Protein AF-A0A940HIG6-F1 (afdb_monomer_lite)

Radius of gyration: 14.06 Å; chains: 1; bounding box: 34×21×38 Å

Sequence (72 aa):
IDIIKRVSEAVTIPVIASGGAAKIEDFKEAVIEGKASAVAAGSMFIFQRPHNAVLISYPDSEELKSKLYSFL

Foldseek 3Di:
DVVLQVVLVVDPDAAEAEDDDQDLLVQVCCCPVSVHPYYDYDVNQFDDDDDDDTDGHDDDPVVNCCNRPVVD

Secondary structure (DSSP, 8-state):
-HHHHHHHHH-SS--EEES---SHHHHHHHHHTT--SEEE-SGGGEE--TTS--EE-PPPHHHHHHHHHTT-

Structure (mmCIF, N/CA/C/O backbone):
data_AF-A0A940HIG6-F1
#
_entry.id   AF-A0A940HIG6-F1
#
loop_
_atom_site.group_PDB
_atom_site.id
_atom_site.type_symbol
_atom_site.label_atom_id
_atom_site.label_alt_id
_atom_site.label_comp_id
_atom_site.label_asym_id
_atom_site.label_entity_id
_atom_site.label_seq_id
_atom_site.pdbx_PDB_ins_code
_atom_site.Cartn_x
_atom_site.Cartn_y
_atom_site.Cartn_z
_atom_site.occupanc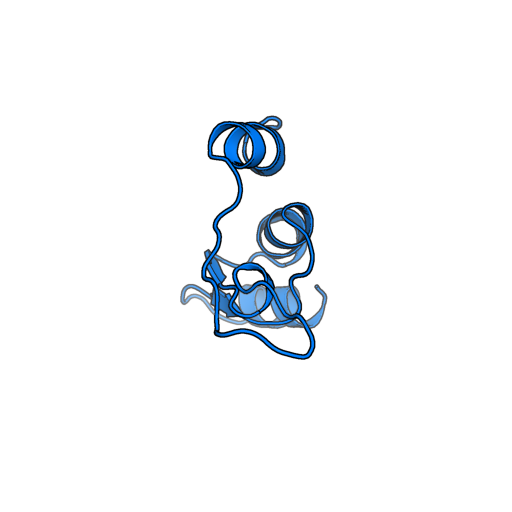y
_atom_site.B_iso_or_equiv
_atom_site.auth_seq_id
_atom_site.auth_comp_id
_atom_site.auth_asym_id
_atom_site.auth_atom_id
_atom_site.pdbx_PDB_model_num
ATOM 1 N N . ILE A 1 1 ? -8.355 5.740 -6.126 1.00 96.62 1 ILE A N 1
ATOM 2 C CA . ILE A 1 1 ? -8.472 5.980 -4.666 1.00 96.62 1 ILE A CA 1
ATOM 3 C C . ILE A 1 1 ? -9.886 5.734 -4.137 1.00 96.62 1 ILE A C 1
ATOM 5 O O . ILE A 1 1 ? -10.021 4.895 -3.259 1.00 96.62 1 ILE A O 1
ATOM 9 N N . ASP A 1 2 ? -10.932 6.365 -4.688 1.00 97.81 2 ASP A N 1
ATOM 10 C CA . ASP A 1 2 ? -12.319 6.248 -4.181 1.00 97.81 2 ASP A CA 1
ATOM 11 C C . ASP A 1 2 ? -12.790 4.807 -3.891 1.00 97.81 2 ASP A C 1
ATOM 13 O O . ASP A 1 2 ? -13.184 4.491 -2.770 1.00 97.81 2 ASP A O 1
ATOM 17 N N . ILE A 1 3 ? -12.666 3.902 -4.871 1.00 97.81 3 ILE A N 1
ATOM 18 C CA . ILE A 1 3 ? -13.091 2.502 -4.710 1.00 97.81 3 ILE A CA 1
ATOM 19 C C . ILE A 1 3 ? -12.341 1.779 -3.585 1.00 97.81 3 ILE A C 1
ATOM 21 O O . ILE A 1 3 ? -12.947 1.021 -2.833 1.00 97.81 3 ILE A O 1
ATOM 25 N N . ILE A 1 4 ? -11.041 2.049 -3.444 1.00 98.38 4 ILE A N 1
ATOM 26 C CA . ILE A 1 4 ? -10.192 1.440 -2.417 1.00 98.38 4 ILE A CA 1
ATOM 27 C C . ILE A 1 4 ? -10.712 1.864 -1.045 1.00 98.38 4 ILE A C 1
ATOM 29 O O . ILE A 1 4 ? -10.968 1.012 -0.204 1.00 98.38 4 ILE A O 1
ATOM 33 N N . LYS A 1 5 ? -10.965 3.164 -0.859 1.00 98.62 5 LYS A N 1
ATOM 34 C CA . LYS A 1 5 ? -11.488 3.711 0.395 1.00 98.62 5 LYS A CA 1
ATOM 35 C C . LYS A 1 5 ? -12.830 3.098 0.773 1.00 98.62 5 LYS A C 1
ATOM 37 O O . LYS A 1 5 ? -12.988 2.615 1.889 1.00 98.62 5 LYS A O 1
ATOM 42 N N . ARG A 1 6 ? -13.778 3.074 -0.168 1.00 98.69 6 ARG A N 1
ATOM 43 C CA . ARG A 1 6 ? -15.131 2.547 0.071 1.00 98.69 6 ARG A CA 1
ATOM 44 C C . ARG A 1 6 ? -15.117 1.076 0.471 1.00 98.69 6 ARG A C 1
ATOM 46 O O . ARG A 1 6 ? -15.867 0.692 1.358 1.00 98.69 6 ARG A O 1
ATOM 53 N N . VAL A 1 7 ? -14.278 0.263 -0.171 1.00 98.38 7 VAL A N 1
ATOM 54 C CA . VAL A 1 7 ? -14.148 -1.160 0.169 1.00 98.38 7 VAL A CA 1
ATOM 55 C C . VAL A 1 7 ? -13.454 -1.326 1.519 1.00 98.38 7 VAL A C 1
ATOM 57 O O . VAL A 1 7 ? -13.991 -2.022 2.373 1.00 98.38 7 VAL A O 1
ATOM 60 N N . SER A 1 8 ? -12.324 -0.648 1.742 1.00 98.50 8 SER A N 1
ATOM 61 C CA . SER A 1 8 ? -11.562 -0.725 2.997 1.00 98.50 8 SER A CA 1
ATOM 62 C C . SER A 1 8 ? -12.368 -0.275 4.219 1.00 98.50 8 SER A C 1
ATOM 64 O O . SER A 1 8 ? -12.207 -0.840 5.292 1.00 98.50 8 SER A O 1
ATOM 66 N N . GLU A 1 9 ? -13.249 0.719 4.083 1.00 98.31 9 GLU A N 1
ATOM 67 C CA . GLU A 1 9 ? -14.128 1.170 5.175 1.00 98.31 9 GLU A CA 1
ATOM 68 C C . GLU A 1 9 ? -15.338 0.249 5.400 1.00 98.31 9 GLU A C 1
ATOM 70 O O . GLU A 1 9 ? -15.914 0.254 6.486 1.00 98.31 9 GLU A O 1
ATOM 75 N N . ALA A 1 10 ? -15.736 -0.537 4.395 1.00 98.69 10 ALA A N 1
ATOM 76 C CA . ALA A 1 10 ? -16.907 -1.410 4.468 1.00 98.69 10 ALA A CA 1
ATOM 77 C C . ALA A 1 10 ? -16.617 -2.786 5.089 1.00 98.69 10 ALA A C 1
ATOM 79 O O . ALA A 1 10 ? -17.555 -3.490 5.466 1.00 98.69 10 ALA A O 1
ATOM 80 N N . VAL A 1 11 ? -15.348 -3.192 5.181 1.00 98.44 11 VAL A N 1
ATOM 81 C CA . VAL A 1 11 ? -14.951 -4.515 5.679 1.00 98.44 11 VAL A CA 1
ATOM 82 C C . VAL A 1 11 ? -13.967 -4.407 6.837 1.00 98.44 11 VAL A C 1
ATOM 84 O O . VAL A 1 11 ? -13.178 -3.476 6.926 1.00 98.44 11 VAL A O 1
ATOM 87 N N . THR A 1 12 ? -13.997 -5.391 7.733 1.00 98.12 12 THR A N 1
ATOM 88 C CA . THR A 1 12 ? -13.059 -5.484 8.865 1.00 98.12 12 THR A CA 1
ATOM 89 C C . THR A 1 12 ? -11.818 -6.316 8.547 1.00 98.12 12 THR A C 1
ATOM 91 O O . THR A 1 12 ? -10.862 -6.315 9.322 1.00 98.12 12 THR A O 1
ATOM 94 N N . ILE A 1 13 ? -11.827 -7.044 7.427 1.00 98.50 13 ILE A N 1
ATOM 95 C CA . ILE A 1 13 ? -10.682 -7.830 6.964 1.00 98.50 13 ILE A CA 1
ATOM 96 C C . ILE A 1 13 ? -9.675 -6.940 6.218 1.00 98.50 13 ILE A C 1
ATOM 98 O O . ILE A 1 13 ? -10.086 -5.969 5.583 1.00 98.50 13 ILE A O 1
ATOM 102 N N . PRO A 1 14 ? -8.370 -7.267 6.240 1.00 98.50 14 PRO A N 1
ATOM 103 C CA . PRO A 1 14 ? -7.370 -6.506 5.500 1.00 98.50 14 PRO A CA 1
ATOM 104 C C . PRO A 1 14 ? -7.649 -6.471 3.993 1.00 98.50 14 PRO A C 1
ATOM 106 O O . PRO A 1 14 ? -7.950 -7.499 3.384 1.00 98.50 14 PRO A O 1
ATOM 109 N N . VAL A 1 15 ? -7.489 -5.295 3.383 1.00 98.44 15 VAL A N 1
ATOM 110 C CA . VAL A 1 15 ? -7.693 -5.078 1.942 1.00 98.44 15 VAL A CA 1
ATOM 111 C C . VAL A 1 15 ? -6.357 -4.787 1.268 1.00 98.44 15 VAL A C 1
ATOM 113 O O . VAL A 1 15 ? -5.610 -3.912 1.706 1.00 98.44 15 VAL A O 1
ATOM 116 N N . ILE A 1 16 ? -6.067 -5.503 0.178 1.00 98.38 16 ILE A N 1
ATOM 117 C CA . ILE A 1 16 ? -4.897 -5.256 -0.673 1.00 98.38 16 ILE A CA 1
ATOM 118 C C . ILE A 1 16 ? -5.358 -4.517 -1.929 1.00 98.38 16 ILE A C 1
ATOM 120 O O . ILE A 1 16 ? -6.144 -5.051 -2.712 1.00 98.38 16 ILE A O 1
ATOM 124 N N . ALA A 1 17 ? -4.850 -3.306 -2.151 1.00 97.75 17 ALA A N 1
ATOM 125 C CA . ALA A 1 17 ? -5.058 -2.597 -3.408 1.00 97.75 17 ALA A CA 1
ATOM 126 C C . ALA A 1 17 ? -4.122 -3.165 -4.488 1.00 97.75 17 ALA A C 1
ATOM 128 O O . ALA A 1 17 ? -2.903 -3.159 -4.322 1.00 97.75 17 ALA A O 1
ATOM 129 N N . SER A 1 18 ? -4.679 -3.653 -5.599 1.00 95.88 18 SER A N 1
ATOM 130 C CA . SER A 1 18 ? -3.905 -4.236 -6.698 1.00 95.88 18 SER A CA 1
ATOM 131 C C . SER A 1 18 ? -4.362 -3.690 -8.049 1.00 95.88 18 SER A C 1
ATOM 133 O O . SER A 1 18 ? -5.532 -3.808 -8.407 1.00 95.88 18 SER A O 1
ATOM 135 N N . GLY A 1 19 ? -3.421 -3.109 -8.798 1.00 91.25 19 GLY A N 1
ATOM 136 C CA . GLY A 1 19 ? -3.652 -2.559 -10.137 1.00 91.25 19 GLY A CA 1
ATOM 137 C C . GLY A 1 19 ? -3.709 -1.028 -10.189 1.00 91.25 19 GLY A C 1
ATOM 138 O O . GLY A 1 19 ? -4.194 -0.370 -9.274 1.00 91.25 19 GLY A O 1
ATOM 139 N N . GLY A 1 20 ? -3.200 -0.464 -11.289 1.00 90.38 20 GLY A N 1
ATOM 140 C CA . GLY A 1 20 ? -3.244 0.977 -11.574 1.00 90.38 20 GLY A CA 1
ATOM 141 C C . GLY A 1 20 ? -2.052 1.806 -11.079 1.00 90.38 20 GLY A C 1
ATOM 142 O O . GLY A 1 20 ? -2.012 2.993 -11.376 1.00 90.38 20 GLY A O 1
ATOM 143 N N . ALA A 1 21 ? -1.081 1.211 -10.377 1.00 93.56 21 ALA A N 1
ATOM 144 C CA . ALA A 1 21 ? 0.120 1.921 -9.930 1.00 93.56 21 ALA A CA 1
ATOM 145 C C . ALA A 1 21 ? 1.109 2.177 -11.084 1.00 93.56 21 ALA A C 1
ATOM 147 O O . ALA A 1 21 ? 1.482 1.249 -11.807 1.00 93.56 21 ALA A O 1
ATOM 148 N N . ALA A 1 22 ? 1.551 3.426 -11.217 1.00 90.31 22 ALA A N 1
ATOM 149 C CA . ALA A 1 22 ? 2.533 3.907 -12.185 1.00 90.31 22 ALA A CA 1
ATOM 150 C C . ALA A 1 22 ? 3.801 4.474 -11.518 1.00 90.31 22 ALA A C 1
ATOM 152 O O . ALA A 1 22 ? 4.871 4.449 -12.125 1.00 90.31 22 ALA A O 1
ATOM 153 N N . LYS A 1 23 ? 3.697 4.973 -10.282 1.00 91.56 23 LYS A N 1
ATOM 154 C CA . LYS A 1 23 ? 4.802 5.550 -9.498 1.00 91.56 23 LYS A CA 1
ATOM 155 C C . LYS A 1 23 ? 4.703 5.147 -8.021 1.00 91.56 23 LYS A C 1
ATOM 157 O O . LYS A 1 23 ? 3.646 4.740 -7.548 1.00 91.56 23 LYS A O 1
ATOM 162 N N . ILE A 1 24 ? 5.807 5.268 -7.278 1.00 91.62 24 ILE A N 1
ATOM 163 C CA . ILE A 1 24 ? 5.887 4.864 -5.858 1.00 91.62 24 ILE A CA 1
ATOM 164 C C . ILE A 1 24 ? 4.875 5.638 -4.998 1.00 91.62 24 ILE A C 1
ATOM 166 O O . ILE A 1 24 ? 4.317 5.097 -4.047 1.00 91.62 24 ILE A O 1
ATOM 170 N N . GLU A 1 25 ? 4.592 6.889 -5.350 1.00 92.69 25 GLU A N 1
ATOM 171 C CA . GLU A 1 25 ? 3.636 7.745 -4.648 1.00 92.69 25 GLU A CA 1
ATOM 172 C C . GLU A 1 25 ? 2.199 7.194 -4.704 1.00 92.69 25 GLU A C 1
ATOM 174 O O . GLU A 1 25 ? 1.442 7.389 -3.754 1.00 92.69 25 GLU A O 1
ATOM 179 N N . ASP A 1 26 ? 1.842 6.422 -5.738 1.00 94.56 26 ASP A N 1
ATOM 180 C CA . ASP A 1 26 ? 0.512 5.804 -5.847 1.00 94.56 26 ASP A CA 1
ATOM 181 C C . ASP A 1 26 ? 0.282 4.775 -4.726 1.00 94.56 26 ASP A C 1
ATOM 183 O O . ASP A 1 26 ? -0.845 4.573 -4.267 1.00 94.56 26 ASP A O 1
ATOM 187 N N . PHE A 1 27 ? 1.356 4.142 -4.233 1.00 9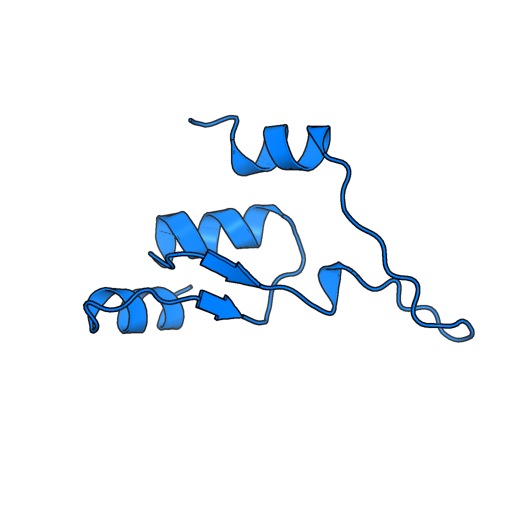4.25 27 PHE A N 1
ATOM 188 C CA . PHE A 1 27 ? 1.287 3.240 -3.082 1.00 94.25 27 PHE A CA 1
ATOM 189 C C . PHE A 1 27 ? 0.902 3.989 -1.812 1.00 94.25 27 PHE A C 1
ATOM 191 O O . PHE A 1 27 ? 0.067 3.520 -1.039 1.00 94.25 27 PHE A O 1
ATOM 198 N N . LYS A 1 28 ? 1.487 5.174 -1.617 1.00 93.19 28 LYS A N 1
ATOM 199 C CA . LYS A 1 28 ? 1.178 6.037 -0.480 1.00 93.19 28 LYS A CA 1
ATOM 200 C C . LYS A 1 28 ? -0.281 6.477 -0.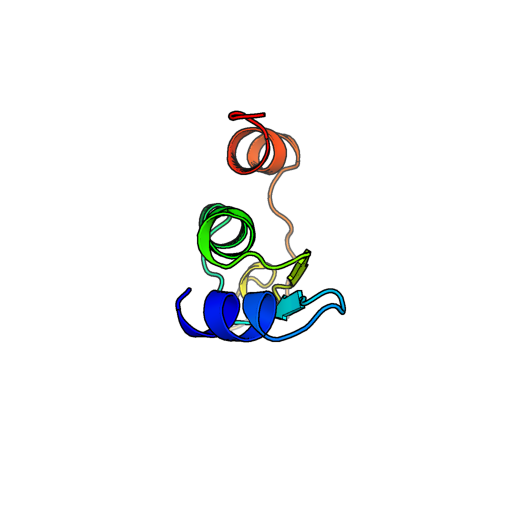524 1.00 93.19 28 LYS A C 1
ATOM 202 O O . LYS A 1 28 ? -0.968 6.358 0.484 1.00 93.19 28 LYS A O 1
ATOM 207 N N . GLU A 1 29 ? -0.765 6.944 -1.672 1.00 95.12 29 GLU A N 1
ATOM 208 C CA . GLU A 1 29 ? -2.165 7.361 -1.824 1.00 95.12 29 GLU A CA 1
ATOM 209 C C . GLU A 1 29 ? -3.131 6.197 -1.538 1.00 95.12 29 GLU A C 1
ATOM 211 O O . GLU A 1 29 ? -4.106 6.358 -0.801 1.00 95.12 29 GLU A O 1
ATOM 216 N N . ALA A 1 30 ? -2.838 4.992 -2.039 1.00 96.94 30 ALA A N 1
ATOM 217 C CA . ALA A 1 30 ? -3.668 3.811 -1.800 1.00 96.94 30 ALA A CA 1
ATOM 218 C C . ALA A 1 30 ? -3.757 3.415 -0.312 1.00 96.94 30 ALA A C 1
ATOM 220 O O . ALA A 1 30 ? -4.829 3.011 0.145 1.00 96.94 30 ALA A O 1
ATOM 221 N N . VAL A 1 31 ? -2.666 3.549 0.447 1.00 95.81 31 VAL A N 1
ATOM 222 C CA . VAL A 1 31 ? -2.630 3.215 1.882 1.00 95.81 31 VAL A CA 1
ATOM 223 C C . VAL A 1 31 ? -3.207 4.343 2.739 1.00 95.81 31 VAL A C 1
ATOM 225 O O . VAL A 1 31 ? -4.073 4.097 3.573 1.00 95.81 31 VAL A O 1
ATOM 228 N N . ILE A 1 32 ? -2.766 5.586 2.532 1.00 95.06 32 ILE A N 1
ATOM 229 C CA . ILE A 1 32 ? -3.132 6.725 3.384 1.00 95.06 32 ILE A CA 1
ATOM 230 C C . ILE A 1 32 ? -4.551 7.213 3.082 1.00 95.06 32 ILE A C 1
ATOM 232 O O . ILE A 1 32 ? -5.378 7.318 3.986 1.00 95.06 32 ILE A O 1
ATOM 236 N N . GLU A 1 33 ? -4.858 7.495 1.815 1.00 96.50 33 GLU A N 1
ATOM 237 C CA . GLU A 1 33 ? -6.173 8.016 1.424 1.00 96.50 33 GLU A CA 1
ATOM 238 C C . GLU A 1 33 ? -7.174 6.888 1.168 1.00 96.50 33 GLU A C 1
ATOM 240 O O . GLU A 1 33 ? -8.342 6.975 1.558 1.00 96.50 33 GLU A O 1
ATOM 245 N N . GLY A 1 34 ? -6.711 5.813 0.522 1.00 97.50 34 GLY A N 1
ATOM 246 C CA . GLY A 1 34 ? -7.509 4.629 0.207 1.00 97.50 34 GLY A CA 1
ATOM 247 C C . GLY A 1 34 ? -7.719 3.672 1.383 1.00 97.50 34 GLY A C 1
ATOM 248 O O . GLY A 1 34 ? -8.549 2.771 1.276 1.00 97.50 34 GLY A O 1
ATOM 249 N N . LYS A 1 35 ? -7.003 3.849 2.502 1.00 97.81 35 LYS A N 1
ATOM 250 C CA . LYS A 1 35 ? -7.070 2.985 3.696 1.00 97.81 35 LYS A CA 1
ATOM 251 C C . LYS A 1 35 ? -6.778 1.501 3.428 1.00 97.81 35 LYS A C 1
ATOM 253 O O . LYS A 1 35 ? -7.169 0.648 4.223 1.00 97.81 35 LYS A O 1
ATOM 258 N N . ALA A 1 36 ? -6.102 1.179 2.324 1.00 98.25 36 ALA A N 1
ATOM 259 C CA . ALA A 1 36 ? -5.685 -0.191 2.057 1.00 98.25 36 ALA A CA 1
ATOM 260 C C . ALA A 1 36 ? -4.671 -0.651 3.111 1.00 98.25 36 ALA A C 1
ATOM 262 O O . ALA A 1 36 ? -3.795 0.106 3.524 1.00 98.25 36 ALA A O 1
ATOM 263 N N . SER A 1 37 ? -4.754 -1.917 3.511 1.00 98.12 37 SER A N 1
ATOM 264 C CA . SER A 1 37 ? -3.795 -2.525 4.436 1.00 98.12 37 SER A CA 1
ATOM 265 C C . SER A 1 37 ? -2.456 -2.826 3.761 1.00 98.12 37 SER A C 1
ATOM 267 O O . SER A 1 37 ? -1.422 -2.834 4.422 1.00 98.12 37 SER A O 1
ATOM 269 N N . ALA A 1 38 ? -2.472 -3.086 2.451 1.00 97.25 38 ALA A N 1
ATOM 270 C CA . ALA A 1 38 ? -1.277 -3.270 1.637 1.00 97.25 38 ALA A CA 1
ATOM 271 C C . ALA A 1 38 ? -1.544 -2.927 0.164 1.00 97.25 38 ALA A C 1
ATOM 273 O O . ALA A 1 38 ? -2.688 -2.735 -0.258 1.00 97.25 38 ALA A O 1
ATOM 274 N N . VAL A 1 39 ? -0.474 -2.890 -0.629 1.00 96.25 39 VAL A N 1
ATOM 275 C CA . VAL A 1 39 ? -0.511 -2.642 -2.074 1.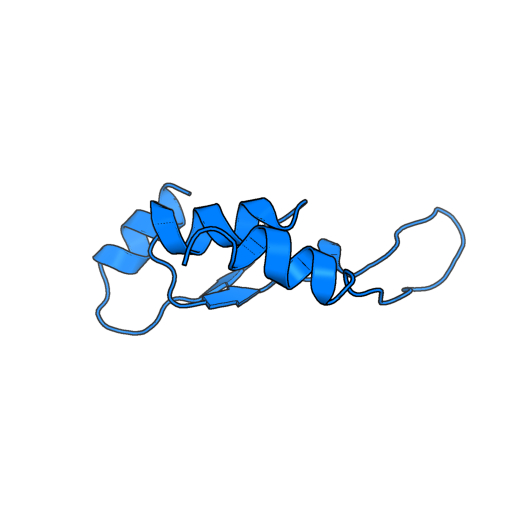00 96.25 39 VAL A CA 1
ATOM 276 C C . VAL A 1 39 ? 0.234 -3.735 -2.834 1.00 96.25 39 VAL A C 1
ATOM 278 O O . VAL A 1 39 ? 1.190 -4.317 -2.325 1.00 96.25 39 VAL A O 1
ATOM 281 N N . ALA A 1 40 ? -0.187 -3.990 -4.069 1.00 94.75 40 ALA A N 1
ATOM 282 C CA . ALA A 1 40 ? 0.498 -4.869 -5.006 1.00 94.75 40 ALA A CA 1
ATOM 283 C C . ALA A 1 40 ? 0.583 -4.216 -6.393 1.00 94.75 40 ALA A C 1
ATOM 285 O O . ALA A 1 40 ? -0.389 -3.638 -6.885 1.00 94.75 40 ALA A O 1
ATOM 286 N N . ALA A 1 41 ? 1.733 -4.362 -7.049 1.00 92.31 41 ALA A N 1
ATOM 287 C CA . ALA A 1 41 ? 1.960 -3.901 -8.415 1.00 92.31 41 ALA A CA 1
ATOM 288 C C . ALA A 1 41 ? 2.624 -4.996 -9.255 1.00 92.31 41 ALA A C 1
ATOM 290 O O . ALA A 1 41 ? 3.374 -5.818 -8.737 1.00 92.31 41 ALA A O 1
ATOM 291 N N . GLY A 1 42 ? 2.317 -5.005 -10.553 1.00 89.94 42 GLY A N 1
ATOM 292 C CA . GLY A 1 42 ? 2.888 -5.944 -11.522 1.00 89.94 42 GLY A CA 1
ATOM 293 C C . GLY A 1 42 ? 3.637 -5.203 -12.620 1.00 89.94 42 GLY A C 1
ATOM 294 O O . GLY A 1 42 ? 4.862 -5.190 -12.636 1.00 89.94 42 GLY A O 1
ATOM 295 N N . SER A 1 43 ? 2.898 -4.523 -13.500 1.00 87.25 43 SER A N 1
ATOM 296 C CA . SER A 1 43 ? 3.451 -3.793 -14.652 1.00 87.25 43 SER A CA 1
ATOM 297 C C . SER A 1 43 ? 4.489 -2.732 -14.281 1.00 87.25 43 SER A C 1
ATOM 299 O O . SER A 1 43 ? 5.413 -2.509 -15.050 1.00 87.25 43 SER A O 1
ATOM 301 N N . MET A 1 44 ? 4.383 -2.120 -13.099 1.00 88.06 44 MET A N 1
ATOM 302 C CA . MET A 1 44 ? 5.364 -1.150 -12.597 1.00 88.06 44 MET A CA 1
ATOM 303 C C . MET A 1 44 ? 6.768 -1.752 -12.412 1.00 88.06 44 MET A C 1
ATOM 305 O O . MET A 1 44 ? 7.758 -1.039 -12.533 1.00 88.06 44 MET A O 1
ATOM 309 N N . PHE A 1 45 ? 6.868 -3.058 -12.147 1.00 87.50 45 PHE A N 1
ATOM 310 C CA . PHE A 1 45 ? 8.147 -3.755 -11.987 1.00 87.50 45 PHE A CA 1
ATOM 311 C C . PHE A 1 45 ? 8.679 -4.338 -13.299 1.00 87.50 45 PHE A C 1
ATOM 313 O O . PHE A 1 45 ? 9.682 -5.046 -13.285 1.00 87.50 45 PHE A O 1
ATOM 320 N N . ILE A 1 46 ? 8.009 -4.097 -14.429 1.00 84.88 46 ILE A N 1
ATOM 321 C CA . ILE A 1 46 ? 8.354 -4.706 -15.713 1.00 84.88 46 ILE A CA 1
ATOM 322 C C . ILE A 1 46 ? 8.776 -3.620 -16.697 1.00 84.88 46 ILE A C 1
ATOM 324 O O . ILE A 1 46 ? 8.000 -2.730 -17.041 1.00 84.88 46 ILE A O 1
ATOM 328 N N . PHE A 1 47 ? 9.989 -3.736 -17.232 1.00 74.81 47 PHE A N 1
ATOM 329 C CA . PHE A 1 47 ? 10.430 -2.873 -18.322 1.00 74.81 47 PHE A CA 1
ATOM 330 C C . PHE A 1 47 ? 9.836 -3.350 -19.658 1.00 74.81 47 PHE A C 1
ATOM 332 O O . PHE A 1 47 ? 10.222 -4.397 -20.176 1.00 74.81 47 PHE A O 1
ATOM 339 N N . GLN A 1 48 ? 8.902 -2.589 -20.239 1.00 65.31 48 GLN A N 1
ATOM 340 C CA . GLN A 1 48 ? 8.315 -2.890 -21.553 1.00 65.31 48 GLN A CA 1
ATOM 341 C C . GLN A 1 48 ? 9.032 -2.122 -22.672 1.00 65.31 48 GLN A C 1
ATOM 343 O O . GLN A 1 48 ? 8.913 -0.902 -22.777 1.00 65.31 48 GLN A O 1
ATOM 348 N N . ARG A 1 49 ? 9.757 -2.838 -23.546 1.00 66.75 49 ARG A N 1
ATOM 349 C CA . ARG A 1 49 ? 10.276 -2.310 -24.824 1.00 66.75 49 ARG A CA 1
ATOM 350 C C . ARG A 1 49 ? 9.882 -3.211 -25.998 1.00 66.75 49 ARG A C 1
ATOM 352 O O . ARG A 1 49 ? 9.670 -4.399 -25.782 1.00 66.75 49 ARG A O 1
ATOM 359 N N . PRO A 1 50 ? 9.829 -2.681 -27.237 1.00 65.25 50 PRO A N 1
ATOM 360 C CA . PRO A 1 50 ? 9.205 -3.358 -28.381 1.00 65.25 50 PRO A CA 1
ATOM 361 C C . PRO A 1 50 ? 9.771 -4.738 -28.759 1.00 65.25 50 PRO A C 1
ATOM 363 O O . PRO A 1 50 ? 9.098 -5.477 -29.470 1.00 65.25 50 PRO A O 1
ATOM 366 N N . HIS A 1 51 ? 10.985 -5.095 -28.316 1.00 69.81 51 HIS A N 1
ATOM 367 C CA . HIS A 1 51 ? 11.708 -6.262 -28.837 1.00 69.81 51 HIS A CA 1
ATOM 368 C C . HIS A 1 51 ? 12.444 -7.138 -27.808 1.00 69.81 51 HIS A C 1
ATOM 370 O O . HIS A 1 51 ? 13.171 -8.023 -28.235 1.00 69.81 51 HIS A O 1
ATOM 376 N N . ASN A 1 52 ? 12.274 -6.964 -26.489 1.00 55.97 52 ASN A N 1
ATOM 377 C CA . ASN A 1 52 ? 13.012 -7.762 -25.494 1.00 55.97 52 ASN A CA 1
ATOM 378 C C . ASN A 1 52 ? 12.134 -8.235 -24.323 1.00 55.97 52 ASN A C 1
ATOM 380 O O . ASN A 1 52 ? 11.144 -7.595 -23.982 1.00 55.97 52 ASN A O 1
ATOM 384 N N . ALA A 1 53 ? 12.537 -9.375 -23.753 1.00 66.31 53 ALA A N 1
ATOM 385 C CA . ALA A 1 53 ? 11.925 -10.144 -22.670 1.00 66.31 53 ALA A CA 1
ATOM 386 C C . ALA A 1 53 ? 11.423 -9.332 -21.457 1.00 66.31 53 ALA A C 1
ATOM 388 O O . ALA A 1 53 ? 11.831 -8.195 -21.231 1.00 66.31 53 ALA A O 1
ATOM 389 N N . VAL A 1 54 ? 10.573 -9.966 -20.636 1.00 76.12 54 VAL A N 1
ATOM 390 C CA . VAL A 1 54 ? 10.134 -9.443 -19.331 1.00 76.12 54 VAL A CA 1
ATOM 391 C C . VAL A 1 54 ? 11.361 -9.253 -18.437 1.00 76.12 54 VAL A C 1
ATOM 393 O O . VAL A 1 54 ? 11.857 -10.209 -17.844 1.00 76.12 54 VAL A O 1
ATOM 396 N N . LEU A 1 55 ? 11.862 -8.020 -18.352 1.00 83.88 55 LEU A N 1
ATOM 397 C CA . LEU A 1 55 ? 12.876 -7.649 -17.375 1.00 83.88 55 LEU A CA 1
ATOM 398 C C . LEU A 1 55 ? 12.166 -7.173 -16.113 1.00 83.88 55 LEU A C 1
ATOM 400 O O . LEU A 1 55 ? 11.523 -6.122 -16.120 1.00 83.88 55 LEU A O 1
ATOM 404 N N . ILE A 1 56 ? 12.292 -7.965 -15.050 1.00 87.31 56 ILE A N 1
ATOM 405 C CA . ILE A 1 56 ? 11.835 -7.586 -13.717 1.00 87.31 56 ILE A CA 1
ATOM 406 C C . ILE A 1 56 ? 12.872 -6.631 -13.126 1.00 87.31 56 ILE A C 1
ATOM 408 O O . ILE A 1 56 ? 14.042 -6.984 -12.985 1.00 87.31 56 ILE A O 1
ATOM 412 N N . SER A 1 57 ? 12.434 -5.429 -12.779 1.00 84.94 57 SER A N 1
ATOM 413 C CA . SER A 1 57 ? 13.237 -4.402 -12.124 1.00 84.94 57 SER A CA 1
ATOM 414 C C . SER A 1 57 ? 12.490 -3.854 -10.919 1.00 84.94 57 SER A C 1
ATOM 416 O O . SER A 1 57 ? 11.313 -3.507 -11.020 1.00 84.94 57 SER A O 1
ATOM 418 N N . TYR A 1 58 ? 13.192 -3.725 -9.801 1.00 87.56 58 TYR A N 1
ATOM 419 C CA . TYR A 1 58 ? 12.663 -3.101 -8.596 1.00 87.56 58 TYR A CA 1
ATOM 420 C C . TYR A 1 58 ? 13.236 -1.692 -8.434 1.00 87.56 58 TYR A C 1
ATOM 422 O O . TYR A 1 58 ? 14.394 -1.475 -8.805 1.00 87.56 58 TYR A O 1
ATOM 430 N N . PRO A 1 59 ? 12.457 -0.744 -7.884 1.00 85.00 59 PRO A N 1
ATOM 431 C CA . PRO A 1 59 ? 12.994 0.541 -7.470 1.00 85.00 59 PRO A CA 1
ATOM 432 C C . PRO A 1 59 ? 14.081 0.368 -6.411 1.00 85.00 59 PRO A C 1
ATOM 434 O O . PRO A 1 59 ? 14.076 -0.603 -5.648 1.00 85.00 59 PRO A O 1
ATOM 437 N N . ASP A 1 60 ? 14.992 1.333 -6.362 1.00 90.06 60 ASP A N 1
ATOM 438 C CA . ASP A 1 60 ? 16.065 1.347 -5.379 1.00 90.06 60 ASP A CA 1
ATOM 439 C C . ASP A 1 60 ? 15.503 1.428 -3.948 1.00 90.06 60 ASP A C 1
ATOM 441 O O . ASP A 1 60 ? 14.497 2.093 -3.684 1.00 90.06 60 ASP A O 1
ATOM 445 N N . SER A 1 61 ? 16.147 0.742 -3.001 1.00 89.06 61 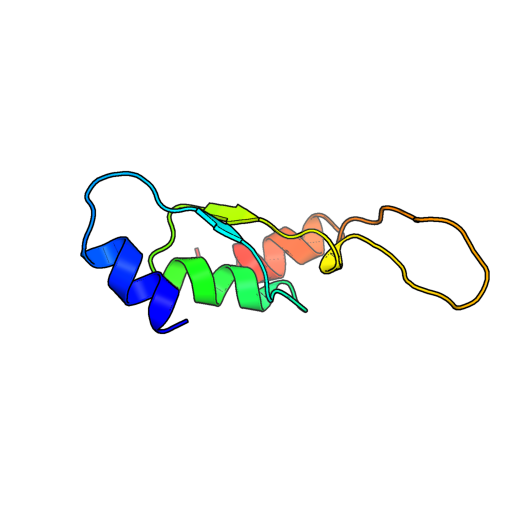SER A N 1
ATOM 446 C CA . SER A 1 61 ? 15.655 0.682 -1.623 1.00 89.06 61 SER A CA 1
ATOM 447 C C . SER A 1 61 ? 15.687 2.034 -0.913 1.00 89.06 61 SER A C 1
ATOM 449 O O . SER A 1 61 ? 14.824 2.294 -0.076 1.00 89.06 61 SER A O 1
ATOM 451 N N . GLU A 1 62 ? 16.659 2.893 -1.222 1.00 91.12 62 GLU A N 1
ATOM 452 C CA . GLU A 1 62 ? 16.747 4.233 -0.638 1.00 91.12 62 GLU A CA 1
ATOM 453 C C . GLU A 1 62 ? 15.683 5.152 -1.241 1.00 91.12 62 GLU A C 1
ATOM 455 O O . GLU A 1 62 ? 15.040 5.907 -0.509 1.00 91.12 62 GLU A O 1
ATOM 460 N N . GLU A 1 63 ? 15.405 5.018 -2.543 1.00 89.12 63 GLU A N 1
ATOM 461 C CA . GLU A 1 63 ? 14.272 5.696 -3.180 1.00 89.12 63 GLU A CA 1
ATOM 462 C C . GLU A 1 63 ? 12.941 5.281 -2.532 1.00 89.12 63 GLU A C 1
ATOM 464 O O . GLU A 1 63 ? 12.137 6.144 -2.171 1.00 89.12 63 GLU A O 1
ATOM 469 N N . LEU A 1 64 ? 12.720 3.977 -2.328 1.00 88.81 64 LEU A N 1
ATOM 470 C CA . LEU A 1 64 ? 11.523 3.464 -1.658 1.00 88.81 64 LEU A CA 1
ATOM 471 C C . LEU A 1 64 ? 11.392 4.028 -0.246 1.00 88.81 64 LEU A C 1
ATOM 473 O O . LEU A 1 64 ? 10.322 4.515 0.113 1.00 88.81 64 LEU A O 1
ATOM 477 N N . LYS A 1 65 ? 12.468 4.010 0.550 1.00 89.12 65 LYS A N 1
ATOM 478 C CA . LYS A 1 65 ? 12.430 4.551 1.914 1.00 89.12 65 LYS A CA 1
ATOM 479 C C . LYS A 1 65 ? 12.126 6.041 1.925 1.00 89.12 65 LYS A C 1
ATOM 481 O O . LYS A 1 65 ? 11.271 6.482 2.687 1.00 89.12 65 LYS A O 1
ATOM 486 N N . SER A 1 66 ? 12.779 6.807 1.056 1.00 90.50 66 SER A N 1
ATOM 487 C CA . SER A 1 66 ? 12.540 8.242 0.940 1.00 90.50 66 SER A CA 1
ATOM 488 C C . SER A 1 66 ? 11.086 8.534 0.552 1.00 90.50 66 SER A C 1
ATOM 490 O O . SER A 1 66 ? 10.408 9.320 1.208 1.00 90.50 66 SER A O 1
ATOM 492 N N . LYS A 1 67 ? 10.550 7.849 -0.458 1.00 88.25 67 LYS A N 1
ATOM 493 C CA . LYS A 1 67 ? 9.208 8.136 -0.980 1.00 88.25 67 LYS A CA 1
ATOM 494 C C . LYS A 1 67 ? 8.061 7.518 -0.185 1.00 88.25 67 LYS A C 1
ATOM 496 O O . LYS A 1 67 ? 6.943 8.016 -0.287 1.00 88.25 67 LYS A O 1
ATOM 501 N N . LEU A 1 68 ? 8.304 6.460 0.589 1.00 87.44 68 LEU A N 1
ATOM 502 C CA . LEU A 1 68 ? 7.270 5.769 1.373 1.00 87.44 68 LEU A CA 1
ATOM 503 C C . LEU A 1 68 ? 7.340 6.038 2.876 1.00 87.44 68 LEU A C 1
ATOM 505 O O . LEU A 1 68 ? 6.313 5.921 3.539 1.00 87.44 68 LEU A O 1
ATOM 509 N N . TYR A 1 69 ? 8.510 6.382 3.419 1.00 83.12 69 TYR A N 1
ATOM 510 C CA . TYR A 1 69 ? 8.711 6.497 4.867 1.00 83.12 69 TYR A CA 1
ATOM 511 C C . TYR A 1 69 ? 9.239 7.854 5.330 1.00 83.12 69 TYR A C 1
ATOM 513 O O . TYR A 1 69 ? 9.226 8.095 6.526 1.00 83.12 69 TYR A O 1
ATOM 521 N N . SER A 1 70 ? 9.632 8.780 4.446 1.00 74.38 70 SER A N 1
ATOM 522 C CA . SER A 1 70 ? 10.154 10.102 4.864 1.00 74.38 70 SER A CA 1
ATOM 523 C C . SER A 1 70 ? 9.144 10.998 5.612 1.00 74.38 70 SER A C 1
ATOM 525 O O . SER A 1 70 ? 9.477 12.122 5.979 1.00 74.38 70 SER A O 1
ATOM 527 N N . PHE A 1 71 ? 7.905 10.549 5.791 1.00 61.34 71 PHE A N 1
ATOM 528 C CA . PHE A 1 71 ? 6.823 11.246 6.495 1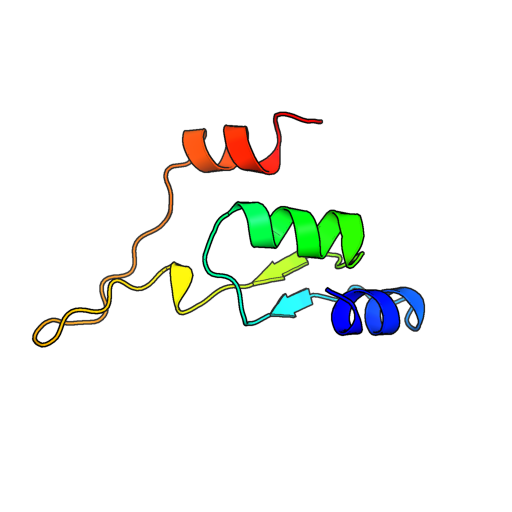.00 61.34 71 PHE A CA 1
ATOM 529 C C . PHE A 1 71 ? 6.303 10.468 7.716 1.00 61.34 71 PHE A C 1
ATOM 531 O O . PHE A 1 71 ? 5.302 10.880 8.301 1.00 61.34 71 PHE A O 1
ATOM 538 N N . LEU A 1 72 ? 6.954 9.353 8.064 1.00 55.66 72 LEU A N 1
ATOM 539 C CA . LEU A 1 72 ? 6.848 8.688 9.365 1.00 55.66 72 LEU A CA 1
ATOM 540 C C . LEU A 1 72 ? 7.987 9.175 10.267 1.00 55.66 72 LEU A C 1
ATOM 542 O O . LEU A 1 72 ? 7.737 9.283 11.485 1.00 55.66 72 LEU A O 1
#

pLDDT: mean 89.24, std 10.89, range [55.66, 98.69]